Protein AF-A0A3Q8YEP8-F1 (afdb_monomer_lite)

Sequence (90 aa):
MQPQPPDLKRAATTLNDAELYWVLQNGIKMTGMPAFGPTHNQEELWAMVAFVRHLPKMSLAEYEKITEASEGGGHHQAEGEDHGSAASRK

Foldseek 3Di:
DADDDDDLLVVLVPDDLVRQLCCQQCPDPPHPTHHCVVVDDSVVSSVVSVCSNCVNVDDPVRVVVVVVVVVVDDDPPDDDDDDDDDDDDD

Secondary structure (DSSP, 8-state):
-PPPPPPHHHHHHHS-HHHHHHHHHH-BTTTTB---TTTS-HHHHHHHHHHHHHTTT--HHHHHHHHHTTTTS-----------------

Radius of gyration: 16.25 Å; chains: 1; bounding box: 44×26×48 Å

Structure (mmCIF, N/CA/C/O backbone):
data_AF-A0A3Q8YEP8-F1
#
_entry.id   AF-A0A3Q8YEP8-F1
#
loop_
_atom_site.group_PDB
_atom_site.id
_atom_site.type_symbol
_atom_site.label_atom_id
_atom_site.label_alt_id
_atom_site.label_comp_id
_atom_site.label_asym_id
_atom_site.label_entity_id
_atom_site.label_seq_id
_atom_site.pdbx_PDB_ins_code
_atom_site.Cartn_x
_atom_site.Cartn_y
_atom_site.Cartn_z
_atom_site.occupancy
_atom_site.B_iso_or_equiv
_atom_site.auth_seq_id
_atom_site.auth_comp_id
_atom_site.auth_asym_id
_atom_site.auth_atom_id
_atom_site.pdbx_PDB_model_num
ATOM 1 N N . MET A 1 1 ? -1.341 14.833 -21.576 1.00 70.12 1 MET A N 1
ATOM 2 C CA . MET A 1 1 ? -2.373 14.171 -20.747 1.00 70.12 1 MET A CA 1
ATOM 3 C C . MET A 1 1 ? -1.686 13.110 -19.908 1.00 70.12 1 MET A C 1
ATOM 5 O O . MET A 1 1 ? -0.979 12.299 -20.490 1.00 70.12 1 MET A O 1
ATOM 9 N N . GLN A 1 2 ? -1.844 13.139 -18.584 1.00 70.50 2 GLN A N 1
ATOM 10 C CA . GLN A 1 2 ? -1.409 12.045 -17.711 1.00 70.50 2 G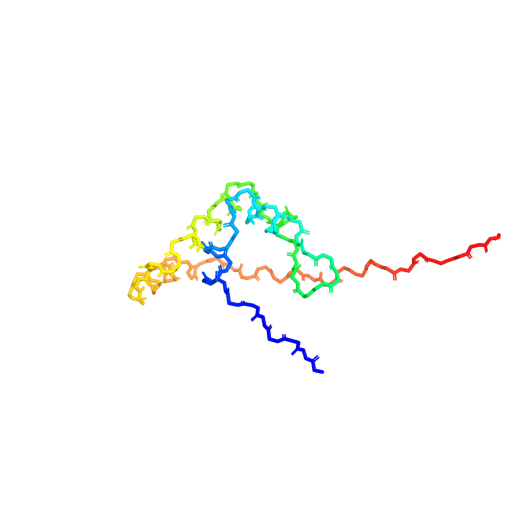LN A CA 1
ATOM 11 C C . GLN A 1 2 ? -2.601 11.105 -17.485 1.00 70.50 2 GLN A C 1
ATOM 13 O O . GLN A 1 2 ? -3.704 11.602 -17.238 1.00 70.50 2 GLN A O 1
ATOM 18 N N . PRO A 1 3 ? -2.428 9.780 -17.621 1.00 75.50 3 PRO A N 1
ATOM 19 C CA . PRO A 1 3 ? -3.490 8.842 -17.291 1.00 75.50 3 PRO A CA 1
ATOM 20 C C . PRO A 1 3 ? -3.814 8.939 -15.797 1.00 75.50 3 PRO A C 1
ATOM 22 O O . PRO A 1 3 ? -2.922 9.146 -14.975 1.00 75.50 3 PRO A O 1
ATOM 25 N N . GLN A 1 4 ? -5.093 8.800 -15.451 1.00 80.19 4 GLN A N 1
ATOM 26 C CA . GLN A 1 4 ? -5.514 8.757 -14.052 1.00 80.19 4 GLN A CA 1
ATOM 27 C C . GLN A 1 4 ? -4.890 7.532 -13.367 1.00 80.19 4 GLN A C 1
ATOM 29 O O . GLN A 1 4 ? -4.865 6.455 -13.978 1.00 80.19 4 GLN A O 1
ATOM 34 N N . PRO A 1 5 ? -4.391 7.668 -12.126 1.00 82.75 5 PRO A N 1
ATOM 35 C CA . PRO A 1 5 ? -3.870 6.532 -11.391 1.00 82.75 5 PRO A CA 1
ATOM 36 C C . PRO A 1 5 ? -4.982 5.498 -11.159 1.00 82.75 5 PRO A C 1
ATOM 38 O O . PRO A 1 5 ? -6.154 5.857 -10.995 1.00 82.75 5 PRO A O 1
ATOM 41 N N . PRO A 1 6 ? -4.636 4.204 -11.158 1.00 85.31 6 PRO A N 1
ATOM 42 C CA . PRO A 1 6 ? -5.592 3.151 -10.867 1.00 85.31 6 PRO A CA 1
ATOM 43 C C . PRO A 1 6 ? -6.088 3.241 -9.419 1.00 85.31 6 PRO A C 1
ATOM 45 O O . PRO A 1 6 ? -5.373 3.674 -8.517 1.00 85.31 6 PRO A O 1
ATOM 48 N N . ASP A 1 7 ? -7.319 2.784 -9.193 1.00 89.75 7 ASP A N 1
ATOM 49 C CA . ASP A 1 7 ? -7.895 2.700 -7.853 1.00 89.75 7 ASP A CA 1
ATOM 50 C C . ASP A 1 7 ? -7.167 1.634 -7.020 1.00 89.75 7 ASP A C 1
ATOM 52 O O . ASP A 1 7 ? -7.214 0.436 -7.320 1.00 89.75 7 ASP A O 1
ATOM 56 N N . LEU A 1 8 ? -6.521 2.073 -5.942 1.00 89.19 8 LEU A N 1
ATOM 57 C CA . LEU A 1 8 ? -5.763 1.208 -5.044 1.00 89.19 8 LEU A CA 1
ATOM 58 C C . LEU A 1 8 ? -6.651 0.171 -4.337 1.00 89.19 8 LEU A C 1
ATOM 60 O O . LEU A 1 8 ? -6.209 -0.951 -4.087 1.00 89.19 8 LEU A O 1
ATOM 64 N N . LYS A 1 9 ? -7.932 0.487 -4.093 1.00 90.38 9 LYS A N 1
ATOM 65 C CA . LYS A 1 9 ? -8.890 -0.470 -3.515 1.00 90.38 9 LYS A CA 1
ATOM 66 C C . LYS A 1 9 ? -9.161 -1.633 -4.463 1.00 90.38 9 LYS A C 1
ATOM 68 O O . LYS A 1 9 ? -9.369 -2.754 -4.008 1.00 90.38 9 LYS A O 1
ATOM 73 N N . ARG A 1 10 ? -9.120 -1.395 -5.779 1.00 91.25 10 ARG A N 1
ATOM 74 C CA . ARG A 1 10 ? -9.222 -2.474 -6.770 1.00 91.25 10 ARG A CA 1
ATOM 75 C C . ARG A 1 10 ? -7.991 -3.362 -6.736 1.00 91.25 10 ARG A C 1
ATOM 77 O O . ARG A 1 10 ? -8.155 -4.575 -6.636 1.00 91.25 10 ARG A O 1
ATOM 84 N N . ALA A 1 11 ? -6.794 -2.774 -6.726 1.00 88.44 11 ALA A N 1
ATOM 85 C CA . ALA A 1 11 ? -5.542 -3.528 -6.623 1.00 88.44 11 ALA A CA 1
ATOM 86 C C . ALA A 1 11 ? -5.528 -4.454 -5.391 1.00 88.44 11 ALA A C 1
ATOM 88 O O . ALA A 1 11 ? -5.156 -5.620 -5.503 1.00 88.44 11 ALA A O 1
ATOM 89 N N . ALA A 1 12 ? -6.055 -3.976 -4.258 1.00 90.38 12 ALA A N 1
ATOM 90 C CA . ALA A 1 12 ? -6.224 -4.744 -3.023 1.00 90.38 12 ALA A CA 1
ATOM 91 C C . ALA A 1 12 ? -7.176 -5.949 -3.125 1.00 90.38 12 ALA A C 1
ATOM 93 O O . ALA A 1 12 ? -7.204 -6.781 -2.220 1.00 90.38 12 ALA A O 1
ATOM 94 N N . THR A 1 13 ? -7.977 -6.050 -4.186 1.00 91.00 13 THR A N 1
ATOM 95 C CA . THR A 1 13 ? -8.892 -7.180 -4.427 1.00 91.00 13 THR A CA 1
ATOM 96 C C . THR A 1 13 ? -8.453 -8.067 -5.587 1.00 91.00 13 THR A C 1
ATOM 98 O O . THR A 1 13 ? -8.777 -9.249 -5.591 1.00 91.00 13 THR A O 1
ATOM 101 N N . THR A 1 14 ? -7.719 -7.521 -6.560 1.00 93.19 14 THR A N 1
ATOM 102 C CA . THR A 1 14 ? -7.323 -8.238 -7.780 1.00 93.19 14 THR A CA 1
ATOM 103 C C . THR A 1 14 ? -5.959 -8.902 -7.680 1.00 93.19 14 THR A C 1
ATOM 105 O O . THR A 1 14 ? -5.760 -9.943 -8.293 1.00 93.19 14 THR A O 1
ATOM 108 N N . LEU A 1 15 ? -5.022 -8.294 -6.949 1.00 93.88 15 LEU A N 1
ATOM 109 C CA . LEU A 1 15 ? -3.666 -8.815 -6.780 1.00 93.88 15 LEU A CA 1
ATOM 110 C C . LEU A 1 15 ? -3.580 -9.643 -5.501 1.00 93.88 15 LEU A C 1
ATOM 112 O O . LEU A 1 15 ? -4.300 -9.366 -4.539 1.00 93.88 15 LEU A O 1
ATOM 116 N N . ASN A 1 16 ? -2.698 -10.638 -5.461 1.00 95.75 16 ASN A N 1
ATOM 117 C CA . ASN A 1 16 ? -2.313 -11.361 -4.248 1.00 95.75 16 ASN A CA 1
ATOM 118 C C . ASN A 1 16 ? -1.194 -10.615 -3.477 1.00 95.75 16 ASN A C 1
ATOM 120 O O . ASN A 1 16 ? -0.690 -9.589 -3.928 1.00 95.75 16 ASN A O 1
ATOM 124 N N . ASP A 1 17 ? -0.858 -11.071 -2.268 1.00 96.38 17 ASP A N 1
ATOM 125 C CA . ASP A 1 17 ? 0.076 -10.355 -1.380 1.00 96.38 17 ASP A CA 1
ATOM 126 C C . ASP A 1 17 ? 1.498 -10.295 -1.938 1.00 96.38 17 ASP A C 1
ATOM 128 O O . ASP A 1 17 ? 2.158 -9.263 -1.846 1.00 96.38 17 ASP A O 1
ATOM 132 N N . ALA A 1 18 ? 1.947 -11.377 -2.575 1.00 96.12 18 ALA A N 1
ATOM 133 C CA . ALA A 1 18 ? 3.256 -11.429 -3.211 1.00 96.12 18 ALA A CA 1
ATOM 134 C C . ALA A 1 18 ? 3.321 -10.515 -4.444 1.00 96.12 18 ALA A C 1
ATOM 136 O O . ALA A 1 18 ? 4.344 -9.877 -4.682 1.00 96.12 18 ALA A O 1
ATOM 137 N N . GLU A 1 19 ? 2.230 -10.411 -5.206 1.00 96.00 19 GLU A N 1
ATOM 138 C CA . GLU A 1 19 ? 2.118 -9.478 -6.331 1.00 96.00 19 GLU A CA 1
ATOM 139 C C . GLU A 1 19 ? 2.150 -8.024 -5.856 1.00 96.00 19 GLU A C 1
ATOM 141 O O . GLU A 1 19 ? 2.899 -7.224 -6.413 1.00 96.00 19 GLU A O 1
ATOM 146 N N . LEU A 1 20 ? 1.402 -7.682 -4.800 1.00 95.25 20 LEU A N 1
ATOM 147 C CA . LEU A 1 20 ? 1.444 -6.346 -4.197 1.00 95.25 20 LEU A CA 1
ATOM 148 C C . LEU A 1 20 ? 2.851 -6.004 -3.699 1.00 95.25 20 LEU A C 1
ATOM 150 O O . LEU A 1 20 ? 3.362 -4.928 -4.007 1.00 95.25 20 LEU A O 1
ATOM 154 N N . TYR A 1 21 ? 3.498 -6.934 -2.994 1.00 96.56 21 TYR A N 1
ATOM 155 C CA . TYR A 1 21 ? 4.877 -6.766 -2.546 1.00 96.56 21 TYR A CA 1
ATOM 156 C C . TYR A 1 21 ? 5.823 -6.537 -3.729 1.00 96.56 21 TYR A C 1
ATOM 158 O O . TYR A 1 21 ? 6.630 -5.611 -3.711 1.00 96.56 21 TYR A O 1
ATOM 166 N N . TRP A 1 22 ? 5.713 -7.345 -4.787 1.00 96.06 22 TRP A N 1
ATOM 167 C CA . TRP A 1 22 ? 6.576 -7.232 -5.960 1.00 96.06 22 TRP A CA 1
ATOM 168 C C . TRP A 1 22 ? 6.418 -5.879 -6.663 1.00 96.06 22 TRP A C 1
ATOM 170 O O . TRP A 1 22 ? 7.422 -5.262 -7.022 1.00 96.06 22 TRP A O 1
ATOM 180 N N . VAL A 1 23 ? 5.177 -5.410 -6.811 1.00 95.00 23 VAL A N 1
ATOM 181 C CA . VAL A 1 23 ? 4.822 -4.108 -7.395 1.00 95.00 23 VAL A CA 1
ATOM 182 C C . VAL A 1 23 ? 5.417 -2.965 -6.567 1.00 95.00 23 VAL A C 1
ATOM 184 O O . VAL A 1 23 ? 6.064 -2.089 -7.136 1.00 95.00 23 VAL A O 1
ATOM 187 N N . LEU A 1 24 ? 5.279 -2.997 -5.237 1.00 94.69 24 LEU A N 1
ATOM 188 C CA . LEU A 1 24 ? 5.855 -1.984 -4.340 1.00 94.69 24 LEU A CA 1
ATOM 189 C C . LEU A 1 24 ? 7.390 -2.013 -4.356 1.00 94.69 24 LEU A C 1
ATOM 191 O O . LEU A 1 24 ? 8.034 -0.973 -4.439 1.00 94.69 24 LEU A O 1
ATOM 195 N N . GLN A 1 25 ? 7.992 -3.201 -4.337 1.00 95.94 25 GLN A N 1
ATOM 196 C CA . GLN A 1 25 ? 9.443 -3.376 -4.340 1.00 95.94 25 GLN A CA 1
ATOM 197 C C . GLN A 1 25 ? 10.088 -2.895 -5.649 1.00 95.94 25 GLN A C 1
ATOM 199 O O . GLN A 1 25 ? 11.157 -2.288 -5.605 1.00 95.94 25 GLN A O 1
ATOM 204 N N . ASN A 1 26 ? 9.483 -3.190 -6.806 1.00 95.19 26 ASN A N 1
ATOM 205 C CA . ASN A 1 26 ? 10.136 -3.053 -8.116 1.00 95.19 26 ASN A CA 1
ATOM 206 C C . ASN A 1 26 ? 9.577 -1.931 -8.994 1.00 95.19 26 ASN A C 1
ATOM 208 O O . ASN A 1 26 ? 10.216 -1.565 -9.983 1.00 95.19 26 ASN A O 1
ATOM 212 N N . GLY A 1 27 ? 8.398 -1.400 -8.679 1.00 93.19 27 GLY A N 1
ATOM 213 C CA . GLY A 1 27 ? 7.697 -0.511 -9.594 1.00 93.19 27 GLY A CA 1
ATOM 214 C C . GLY A 1 27 ? 7.147 -1.252 -10.824 1.00 93.19 27 GLY A C 1
ATOM 215 O O . GLY A 1 27 ? 7.256 -2.473 -10.957 1.00 93.19 27 GLY A O 1
ATOM 216 N N . ILE A 1 28 ? 6.575 -0.503 -11.772 1.00 91.31 28 ILE A N 1
ATOM 217 C CA . ILE A 1 28 ? 6.194 -1.027 -13.091 1.00 91.31 28 ILE A CA 1
ATOM 218 C C . ILE A 1 28 ? 6.865 -0.146 -14.141 1.00 91.31 28 ILE A C 1
ATOM 220 O O . ILE A 1 28 ? 6.558 1.039 -14.281 1.00 91.31 28 ILE A O 1
ATOM 224 N N . LYS A 1 29 ? 7.788 -0.738 -14.904 1.00 87.88 2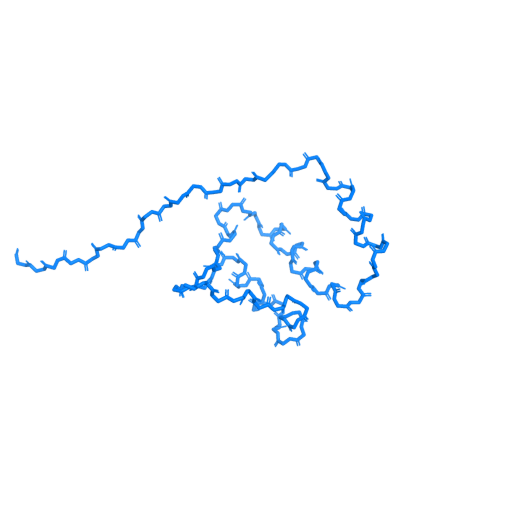9 LYS A N 1
ATOM 225 C CA . LYS A 1 29 ? 8.515 -0.043 -15.975 1.00 87.88 29 LYS A CA 1
ATOM 226 C C . LYS A 1 29 ? 7.552 0.580 -16.986 1.00 87.88 29 LYS A C 1
ATOM 228 O O . LYS A 1 29 ? 6.527 -0.011 -17.311 1.00 87.88 29 LYS A O 1
ATOM 233 N N . MET A 1 30 ? 7.928 1.741 -17.526 1.00 85.62 30 MET A N 1
ATOM 234 C CA . MET A 1 30 ? 7.134 2.504 -18.505 1.00 85.62 30 MET A CA 1
ATOM 235 C C . MET A 1 30 ? 5.765 2.972 -17.980 1.00 85.62 30 MET A C 1
ATOM 237 O O . MET A 1 30 ? 4.896 3.352 -18.763 1.00 85.62 30 MET A O 1
ATOM 241 N N . THR A 1 31 ? 5.580 2.978 -16.659 1.00 83.88 31 THR A N 1
ATOM 242 C CA . THR A 1 31 ? 4.430 3.593 -15.992 1.00 83.88 31 THR A CA 1
ATOM 243 C C . THR A 1 31 ? 4.904 4.715 -15.074 1.00 83.88 31 THR A C 1
ATOM 245 O O . THR A 1 31 ? 6.095 4.846 -14.805 1.00 83.88 31 THR A O 1
ATOM 248 N N . GLY A 1 32 ? 3.970 5.515 -14.561 1.00 85.31 32 GLY A N 1
ATOM 249 C CA . GLY A 1 32 ? 4.259 6.490 -13.506 1.00 85.31 32 GLY A CA 1
ATOM 250 C C . GLY A 1 32 ? 4.399 5.881 -12.105 1.00 85.31 32 GLY A C 1
ATOM 251 O O . GLY A 1 32 ? 4.343 6.629 -11.137 1.00 85.31 32 GLY A O 1
ATOM 252 N N . MET A 1 33 ? 4.504 4.552 -11.972 1.00 90.69 33 MET A N 1
ATOM 253 C CA . MET A 1 33 ? 4.556 3.861 -10.683 1.00 90.69 33 MET A CA 1
ATOM 254 C C . MET A 1 33 ? 6.014 3.529 -10.298 1.00 90.69 33 MET A C 1
ATOM 256 O O . MET A 1 33 ? 6.606 2.626 -10.904 1.00 90.69 33 MET A O 1
ATOM 260 N N . PRO A 1 34 ? 6.605 4.242 -9.318 1.00 92.31 34 PRO A N 1
ATOM 261 C CA . PRO A 1 34 ? 7.997 4.053 -8.913 1.00 92.31 34 PRO A CA 1
ATOM 262 C C . PRO A 1 34 ? 8.201 2.771 -8.097 1.00 92.31 34 PRO A C 1
ATOM 264 O O . PRO A 1 34 ? 7.251 2.161 -7.608 1.00 92.31 34 PRO A O 1
ATOM 267 N N . ALA A 1 35 ? 9.466 2.384 -7.935 1.00 93.75 35 ALA A N 1
ATOM 268 C CA . ALA A 1 35 ? 9.881 1.348 -6.998 1.00 93.75 35 ALA A CA 1
ATOM 269 C C . ALA A 1 35 ? 10.114 1.958 -5.608 1.00 93.75 35 ALA A C 1
ATOM 271 O O . ALA A 1 35 ? 10.849 2.936 -5.487 1.00 93.75 35 ALA A O 1
ATOM 272 N N . PHE A 1 36 ? 9.548 1.362 -4.562 1.00 94.88 36 PHE A N 1
ATOM 273 C CA . PHE A 1 36 ? 9.817 1.728 -3.163 1.00 94.88 36 PHE A CA 1
ATOM 274 C C . PHE A 1 36 ? 10.876 0.849 -2.505 1.00 94.88 36 PHE A C 1
ATOM 276 O O . PHE A 1 36 ? 11.367 1.172 -1.431 1.00 94.88 36 PHE A O 1
ATOM 283 N N . GLY A 1 37 ? 11.295 -0.216 -3.180 1.00 92.50 37 GLY A N 1
ATOM 284 C CA . GLY A 1 37 ? 12.392 -1.071 -2.753 1.00 92.50 37 GLY A CA 1
ATOM 285 C C . GLY A 1 37 ? 13.718 -0.384 -2.412 1.00 92.50 37 GLY A C 1
ATOM 286 O O . GLY A 1 37 ? 14.370 -0.808 -1.464 1.00 92.50 37 GLY A O 1
ATOM 287 N N . PRO A 1 38 ? 14.155 0.643 -3.166 1.00 93.56 38 PRO A N 1
ATOM 288 C CA . PRO A 1 38 ? 15.380 1.377 -2.845 1.00 93.56 38 PRO A CA 1
ATOM 289 C C . PRO A 1 38 ? 15.260 2.284 -1.613 1.00 93.56 38 PRO A C 1
ATOM 291 O O . PRO A 1 38 ? 16.278 2.653 -1.036 1.00 93.56 38 PRO A O 1
ATOM 294 N N . THR A 1 39 ? 14.039 2.672 -1.234 1.00 92.25 39 THR A N 1
ATOM 295 C CA . THR A 1 39 ? 13.783 3.657 -0.171 1.00 92.25 39 THR A CA 1
ATOM 296 C C . THR A 1 39 ? 13.234 3.047 1.114 1.00 92.25 39 THR A C 1
ATOM 298 O O . THR A 1 39 ? 13.336 3.690 2.153 1.00 92.25 39 THR A O 1
ATOM 301 N N . HIS A 1 40 ? 12.687 1.831 1.056 1.00 93.19 40 HIS A N 1
ATOM 302 C CA . HIS A 1 40 ? 12.042 1.154 2.179 1.00 93.19 40 HIS A CA 1
ATOM 303 C C . HIS A 1 40 ? 12.582 -0.263 2.354 1.00 93.19 40 HIS A C 1
ATOM 305 O O . HIS A 1 40 ? 12.879 -0.968 1.385 1.00 93.19 40 HIS A O 1
ATOM 311 N N . ASN A 1 41 ? 12.680 -0.699 3.605 1.00 94.94 41 ASN A N 1
ATOM 312 C CA . ASN A 1 41 ? 13.062 -2.062 3.941 1.00 94.94 41 ASN A CA 1
ATOM 313 C C . ASN A 1 41 ? 11.887 -3.046 3.746 1.00 94.94 41 ASN A C 1
ATOM 315 O O . ASN A 1 41 ? 10.741 -2.670 3.501 1.00 94.94 41 ASN A O 1
ATOM 319 N N . GLN A 1 42 ? 12.168 -4.345 3.856 1.00 93.38 42 GLN A N 1
ATOM 320 C CA . GLN A 1 42 ? 11.159 -5.388 3.650 1.00 93.38 42 GLN A CA 1
ATOM 321 C C . GLN A 1 42 ? 9.973 -5.287 4.626 1.00 93.38 42 GLN A C 1
ATOM 323 O O . GLN A 1 42 ? 8.840 -5.555 4.227 1.00 93.38 42 GLN A O 1
ATOM 328 N N . GLU A 1 43 ? 10.212 -4.922 5.885 1.00 95.62 43 GLU A N 1
ATOM 329 C CA . GLU A 1 43 ? 9.162 -4.812 6.905 1.00 95.62 43 GLU A CA 1
ATOM 330 C C . GLU A 1 43 ? 8.204 -3.658 6.585 1.00 95.62 43 GLU A C 1
ATOM 332 O O . GLU A 1 43 ? 6.986 -3.827 6.647 1.00 95.62 43 GLU A O 1
ATOM 337 N N . GLU A 1 44 ? 8.741 -2.519 6.148 1.00 94.50 44 GLU A N 1
ATOM 338 C CA . GLU A 1 44 ? 7.976 -1.359 5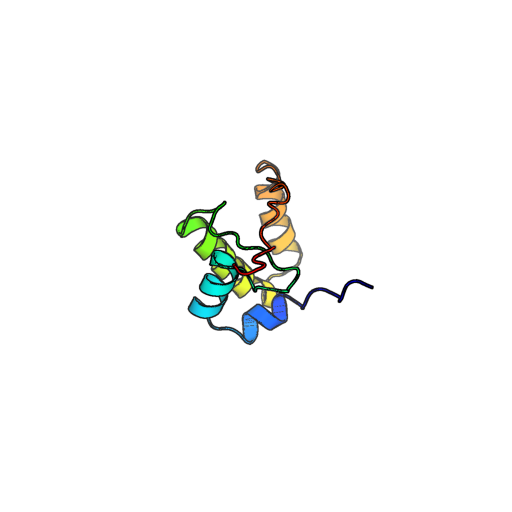.687 1.00 94.50 44 GLU A CA 1
ATOM 339 C C . GLU A 1 44 ? 7.153 -1.689 4.437 1.00 94.50 44 GLU A C 1
ATOM 341 O O . GLU A 1 44 ? 5.970 -1.354 4.365 1.00 94.50 44 GLU A O 1
ATOM 346 N N . LEU A 1 45 ? 7.730 -2.418 3.475 1.00 94.81 45 LEU A N 1
ATOM 347 C CA . LEU A 1 45 ? 7.001 -2.869 2.287 1.00 94.81 45 LEU A CA 1
ATOM 348 C C . LEU A 1 45 ? 5.847 -3.813 2.651 1.00 94.81 45 LEU A C 1
ATOM 350 O O . LEU A 1 45 ? 4.747 -3.678 2.113 1.00 94.81 45 LEU A O 1
ATOM 354 N N . TRP A 1 46 ? 6.049 -4.736 3.592 1.00 96.81 46 TRP A N 1
ATOM 355 C CA . TRP A 1 46 ? 4.969 -5.594 4.089 1.00 96.81 46 TRP A CA 1
ATOM 356 C C . TRP A 1 46 ? 3.901 -4.816 4.863 1.00 96.81 46 TRP A C 1
ATOM 358 O O . TRP A 1 46 ? 2.714 -5.116 4.715 1.00 96.81 46 TRP A O 1
ATOM 368 N N . ALA A 1 47 ? 4.283 -3.788 5.625 1.00 95.31 47 ALA A N 1
ATOM 369 C CA . ALA A 1 47 ? 3.331 -2.888 6.272 1.00 95.31 47 ALA A CA 1
ATOM 370 C C . ALA A 1 47 ? 2.469 -2.141 5.237 1.00 95.31 47 ALA A C 1
ATOM 372 O O . ALA A 1 47 ? 1.251 -2.045 5.406 1.00 95.31 47 ALA A O 1
ATOM 373 N N . MET A 1 48 ? 3.059 -1.705 4.118 1.00 94.56 48 MET A N 1
ATOM 374 C CA . MET A 1 48 ? 2.311 -1.131 2.993 1.00 94.56 48 MET A CA 1
ATOM 375 C C . MET A 1 48 ? 1.351 -2.148 2.362 1.00 94.56 48 MET A C 1
ATOM 377 O O . MET A 1 48 ? 0.195 -1.810 2.109 1.00 94.56 48 MET A O 1
ATOM 381 N N . VAL A 1 49 ? 1.776 -3.400 2.147 1.00 95.44 49 VAL A N 1
ATOM 382 C CA . VAL A 1 49 ? 0.887 -4.469 1.644 1.00 95.44 49 VAL A CA 1
ATOM 383 C C . VAL A 1 49 ? -0.304 -4.672 2.585 1.00 95.44 49 VAL A C 1
ATOM 385 O O . VAL A 1 49 ? -1.450 -4.708 2.130 1.00 95.44 49 VAL A O 1
ATOM 388 N N . ALA A 1 50 ? -0.055 -4.750 3.894 1.00 94.75 50 ALA A N 1
ATOM 389 C CA . ALA A 1 50 ? -1.101 -4.905 4.902 1.00 94.75 50 ALA A CA 1
ATOM 390 C C . ALA A 1 50 ? -2.079 -3.719 4.904 1.00 94.75 50 ALA A C 1
ATOM 392 O O . ALA A 1 50 ? -3.296 -3.917 4.952 1.00 94.75 50 ALA A O 1
ATOM 393 N N . PHE A 1 51 ? -1.567 -2.493 4.774 1.00 94.06 51 PHE A N 1
ATOM 394 C CA . PHE A 1 51 ? -2.391 -1.295 4.645 1.00 94.06 51 PHE A CA 1
ATOM 395 C C . PHE A 1 51 ? -3.279 -1.343 3.395 1.00 94.06 51 PHE A C 1
ATOM 397 O O . PHE A 1 51 ? -4.498 -1.184 3.497 1.00 94.06 51 PHE A O 1
ATOM 404 N N . VAL A 1 52 ? -2.699 -1.638 2.224 1.00 93.75 52 VAL A N 1
ATOM 405 C CA . VAL A 1 52 ? -3.442 -1.762 0.959 1.00 93.75 52 VAL A CA 1
ATOM 406 C C . VAL 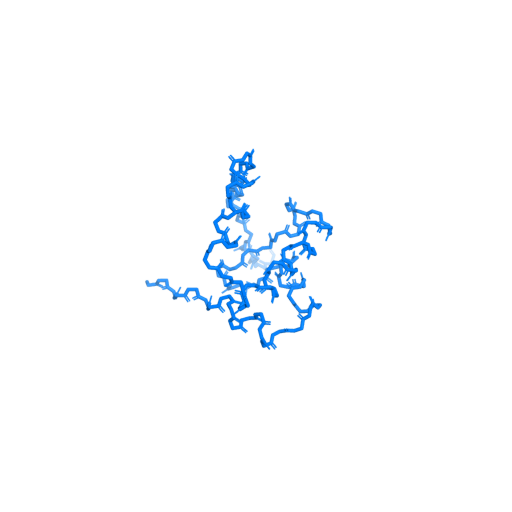A 1 52 ? -4.543 -2.813 1.084 1.00 93.75 52 VAL A C 1
ATOM 408 O O . VAL A 1 52 ? -5.659 -2.586 0.623 1.00 93.75 52 VAL A O 1
ATOM 411 N N . ARG A 1 53 ? -4.279 -3.932 1.766 1.00 93.81 53 ARG A N 1
ATOM 412 C CA . ARG A 1 53 ? -5.274 -4.985 2.013 1.00 93.81 53 ARG A CA 1
ATOM 413 C C . ARG A 1 53 ? -6.424 -4.578 2.905 1.00 93.81 53 ARG A C 1
ATOM 415 O O . ARG A 1 53 ? -7.549 -5.037 2.691 1.00 93.81 53 ARG A O 1
ATOM 422 N N . HIS A 1 54 ? -6.150 -3.761 3.908 1.00 92.88 54 HIS A N 1
ATOM 423 C CA . HIS A 1 54 ? -7.170 -3.310 4.841 1.00 92.88 54 HIS A CA 1
ATOM 424 C C . HIS A 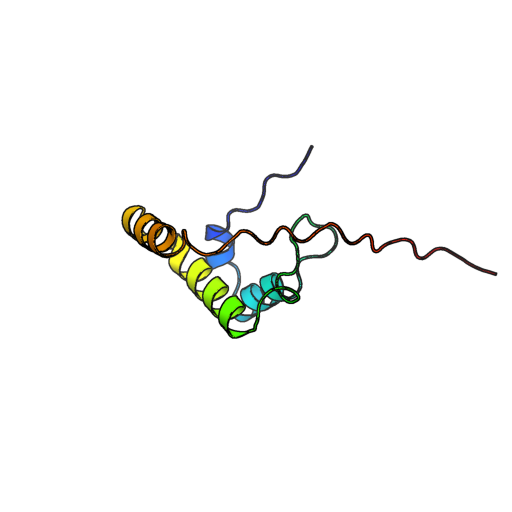1 54 ? -8.020 -2.173 4.258 1.00 92.88 54 HIS A C 1
ATOM 426 O O . HIS A 1 54 ? -9.208 -2.063 4.562 1.00 92.88 54 HIS A O 1
ATOM 432 N N . LEU A 1 55 ? -7.459 -1.391 3.331 1.00 93.12 55 LEU A N 1
ATOM 433 C CA . LEU A 1 55 ? -8.076 -0.201 2.737 1.00 93.12 55 LEU A CA 1
ATOM 434 C C . LEU A 1 55 ? -9.528 -0.374 2.229 1.00 93.12 55 LEU A C 1
ATOM 436 O O . LEU A 1 55 ? -10.335 0.525 2.468 1.00 93.12 55 LEU A O 1
ATOM 440 N N . PRO A 1 56 ? -9.934 -1.472 1.552 1.00 92.25 56 PRO A N 1
ATOM 441 C CA . PRO A 1 56 ? -11.322 -1.635 1.102 1.00 92.25 56 PRO A CA 1
ATOM 442 C C . PRO A 1 56 ? -12.334 -1.820 2.240 1.00 92.25 56 PRO A C 1
ATOM 444 O O . PRO A 1 56 ? -13.526 -1.609 2.030 1.00 92.25 56 PRO A O 1
ATOM 447 N N . LYS A 1 57 ? -11.872 -2.250 3.420 1.00 91.75 57 LYS A N 1
ATOM 448 C CA . LYS A 1 57 ? -12.695 -2.519 4.610 1.00 91.75 57 LYS A CA 1
ATOM 449 C C . LYS A 1 57 ? -12.622 -1.391 5.641 1.00 91.75 57 LYS A C 1
ATOM 451 O O . LYS A 1 57 ? -13.443 -1.352 6.552 1.00 91.75 57 LYS A O 1
ATOM 456 N N . MET A 1 58 ? -11.642 -0.504 5.495 1.00 92.56 58 MET A N 1
ATOM 457 C CA . MET A 1 58 ? -11.356 0.583 6.418 1.00 92.56 58 MET A CA 1
ATOM 458 C C . MET A 1 58 ? -12.443 1.663 6.370 1.00 92.56 58 MET A C 1
ATOM 460 O O . MET A 1 58 ? -12.895 2.078 5.298 1.00 92.56 58 MET A O 1
ATOM 464 N N . SER A 1 59 ? -12.849 2.134 7.549 1.00 92.75 59 SER A N 1
ATOM 465 C CA . SER A 1 59 ? -13.736 3.296 7.680 1.00 92.75 59 SER A CA 1
ATOM 466 C C . SER A 1 59 ? -12.953 4.611 7.593 1.00 92.75 59 SER A C 1
ATOM 468 O O . SER A 1 59 ? -11.749 4.634 7.836 1.00 92.75 59 SER A O 1
ATOM 470 N N . LEU A 1 60 ? -13.631 5.725 7.295 1.00 89.69 60 LEU A N 1
ATOM 471 C CA . LEU A 1 60 ? -12.978 7.040 7.245 1.00 89.69 60 LEU A CA 1
ATOM 472 C C . LEU A 1 60 ? -12.303 7.402 8.579 1.00 89.69 60 LEU A C 1
ATOM 474 O O . LEU A 1 60 ? -11.145 7.795 8.580 1.00 89.69 60 LEU A O 1
ATOM 478 N N . ALA A 1 61 ? -12.983 7.171 9.705 1.00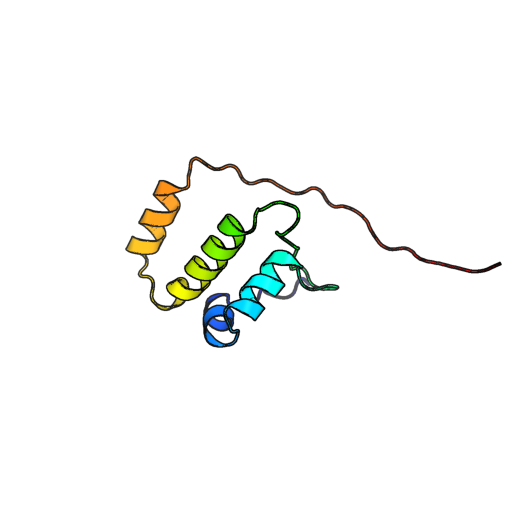 91.19 61 ALA A N 1
ATOM 479 C CA . ALA A 1 61 ? -12.440 7.457 11.034 1.00 91.19 61 ALA A CA 1
ATOM 480 C C . ALA A 1 61 ? -11.191 6.616 11.367 1.00 91.19 61 ALA A C 1
ATOM 482 O O . ALA A 1 61 ? -10.286 7.065 12.065 1.00 91.19 61 ALA A O 1
ATOM 483 N N . GLU A 1 62 ? -11.132 5.375 10.877 1.00 89.31 62 GLU A N 1
ATOM 484 C CA . GLU A 1 62 ? -9.958 4.516 11.052 1.00 89.31 62 GLU A CA 1
ATOM 485 C C . GLU A 1 62 ? -8.777 4.989 10.199 1.00 89.31 62 GLU A C 1
ATOM 487 O O . GLU A 1 62 ? -7.645 5.000 10.680 1.00 89.31 62 GLU A O 1
ATOM 492 N N . TYR A 1 63 ? -9.046 5.430 8.968 1.00 89.56 63 TYR A N 1
ATOM 493 C CA . TYR A 1 63 ? -8.043 6.041 8.100 1.00 89.56 63 TYR A CA 1
ATOM 494 C C . TYR A 1 63 ? -7.459 7.311 8.730 1.00 89.56 63 TYR A C 1
ATOM 496 O O . TYR A 1 63 ? -6.240 7.422 8.838 1.00 89.56 63 TYR A O 1
ATOM 504 N N . GLU A 1 64 ? -8.321 8.214 9.211 1.00 89.81 64 GLU A N 1
ATOM 505 C CA . GLU A 1 64 ? -7.924 9.460 9.881 1.00 89.81 64 GLU A CA 1
ATOM 506 C C . GLU A 1 64 ? -7.000 9.182 11.071 1.00 89.81 64 GLU A C 1
ATOM 508 O O . GLU A 1 64 ? -5.909 9.745 11.156 1.00 89.81 64 GLU A O 1
ATOM 513 N N . LYS A 1 65 ? -7.362 8.214 11.921 1.00 89.50 65 LYS A N 1
ATOM 514 C CA . LYS A 1 65 ? -6.546 7.813 13.073 1.00 89.50 65 LYS A CA 1
ATOM 515 C C . LYS A 1 65 ? -5.150 7.317 12.678 1.00 89.50 65 LYS A C 1
ATOM 517 O O . LYS A 1 65 ? -4.178 7.586 13.383 1.00 89.50 65 LYS A O 1
ATOM 522 N N . ILE A 1 66 ? -5.042 6.556 11.588 1.00 86.06 66 ILE A N 1
ATOM 523 C CA . ILE A 1 66 ? -3.748 6.065 11.091 1.00 86.06 66 ILE A CA 1
ATOM 524 C C . ILE A 1 66 ? -2.922 7.235 10.549 1.00 86.06 66 ILE A C 1
ATOM 526 O O . ILE A 1 66 ? -1.729 7.316 10.836 1.00 86.06 66 ILE A O 1
ATOM 530 N N . THR A 1 67 ? -3.538 8.160 9.810 1.00 84.44 67 THR A N 1
ATOM 531 C CA . THR A 1 67 ? -2.831 9.318 9.250 1.00 84.44 67 THR A CA 1
ATOM 532 C C . THR A 1 67 ? -2.372 10.306 10.319 1.00 84.44 67 THR A C 1
ATOM 534 O O . THR A 1 67 ? -1.221 10.723 10.268 1.00 84.44 67 THR A O 1
ATOM 537 N N . GLU A 1 68 ? -3.194 10.594 11.332 1.00 82.88 68 GLU A N 1
ATOM 538 C CA . GLU A 1 68 ? -2.833 11.451 12.475 1.00 82.88 68 GLU A CA 1
ATOM 539 C C . GLU A 1 68 ? -1.656 10.869 13.269 1.00 82.88 68 GLU A C 1
ATOM 541 O O . GLU A 1 68 ? -0.738 11.584 13.665 1.00 82.88 68 GLU A O 1
ATOM 546 N N . ALA A 1 69 ? -1.628 9.544 13.451 1.00 72.44 69 ALA A N 1
ATOM 547 C CA . ALA A 1 69 ? -0.499 8.862 14.081 1.00 72.44 69 ALA A CA 1
ATOM 548 C C . ALA A 1 69 ? 0.801 8.942 13.250 1.00 72.44 69 ALA A C 1
ATOM 550 O O . ALA A 1 69 ? 1.880 8.680 13.782 1.00 72.44 69 ALA A O 1
ATOM 551 N N . SER A 1 70 ? 0.704 9.296 11.964 1.00 67.06 70 SER A N 1
ATOM 552 C CA . SER A 1 70 ? 1.801 9.279 10.990 1.00 67.06 70 SER A CA 1
ATOM 553 C C . SER A 1 70 ? 2.382 10.666 10.671 1.00 67.06 70 SER A C 1
ATOM 555 O O . SER A 1 70 ? 3.430 10.733 10.032 1.00 67.06 70 SER A O 1
ATOM 557 N N . GLU A 1 71 ? 1.774 11.772 11.130 1.00 59.12 71 GLU A N 1
ATOM 558 C CA . GLU A 1 71 ? 2.162 13.163 10.790 1.00 59.12 71 GLU A CA 1
ATOM 559 C C . GLU A 1 71 ? 3.572 13.599 11.274 1.00 59.12 71 GLU A C 1
ATOM 561 O O . GLU A 1 71 ? 3.963 14.755 11.117 1.00 59.12 71 GLU A O 1
ATOM 566 N N . GLY A 1 72 ? 4.381 12.682 11.818 1.00 53.00 72 GLY A N 1
ATOM 567 C CA . GLY A 1 72 ? 5.796 12.891 12.153 1.00 53.00 72 GLY A CA 1
ATOM 568 C C . GLY A 1 72 ? 6.820 12.347 11.138 1.00 53.00 72 GLY A C 1
ATOM 569 O O . GLY A 1 72 ? 8.015 12.566 11.332 1.00 53.00 72 GLY A O 1
ATOM 570 N N . GLY A 1 73 ? 6.405 11.629 10.084 1.00 48.53 73 GLY A N 1
ATOM 571 C CA . GLY A 1 73 ? 7.305 10.975 9.118 1.00 48.53 73 GLY A CA 1
ATOM 572 C C . GLY A 1 73 ? 7.352 11.684 7.760 1.00 48.53 73 GLY A C 1
ATOM 573 O O . GLY A 1 73 ? 6.423 11.574 6.967 1.00 48.53 73 GLY A O 1
ATOM 574 N N . GLY A 1 74 ? 8.430 12.425 7.494 1.00 43.22 74 GLY A N 1
ATOM 575 C CA . GLY A 1 74 ? 8.592 13.272 6.308 1.00 43.22 74 GLY A CA 1
ATOM 576 C C . GLY A 1 74 ? 8.514 12.544 4.959 1.00 43.22 74 GLY A C 1
ATOM 577 O O . GLY A 1 74 ? 9.036 11.448 4.774 1.00 43.22 74 GLY A O 1
ATOM 578 N N . HIS A 1 75 ? 7.901 13.217 3.983 1.00 42.88 75 HIS A N 1
ATOM 579 C CA . HIS A 1 75 ? 7.859 12.811 2.583 1.00 42.88 75 HIS A CA 1
ATOM 580 C C . HIS A 1 75 ? 9.277 12.855 1.983 1.00 42.88 75 HIS A C 1
ATOM 582 O O . HIS A 1 75 ? 9.773 13.926 1.631 1.00 42.88 75 HIS A O 1
ATOM 588 N N . HIS A 1 76 ? 9.938 11.704 1.843 1.00 40.81 76 HIS A N 1
ATOM 589 C CA . HIS A 1 76 ? 11.142 11.590 1.019 1.00 40.81 76 HIS A CA 1
ATOM 590 C C . HIS A 1 76 ? 10.754 11.668 -0.461 1.00 40.81 76 HIS A C 1
ATOM 592 O O . HIS A 1 76 ? 10.336 10.695 -1.089 1.00 40.81 76 HIS A O 1
ATOM 598 N N . GLN A 1 77 ? 10.881 12.875 -1.008 1.00 35.22 77 GLN A N 1
ATOM 599 C CA . GLN A 1 77 ? 10.894 13.140 -2.437 1.00 35.22 77 GLN A CA 1
ATOM 600 C C . GLN A 1 77 ? 12.177 12.533 -3.022 1.00 35.22 77 GLN A C 1
ATOM 602 O O . GLN A 1 77 ? 13.250 13.111 -2.898 1.00 35.22 77 GLN A O 1
ATOM 607 N N . ALA A 1 78 ? 12.075 11.343 -3.618 1.00 39.47 78 ALA A N 1
ATOM 608 C CA . ALA A 1 78 ? 13.158 10.780 -4.415 1.00 39.47 78 ALA A CA 1
ATOM 609 C C . ALA A 1 78 ? 13.267 11.576 -5.723 1.00 39.47 78 ALA A C 1
ATOM 611 O O . ALA A 1 78 ? 12.326 11.642 -6.520 1.00 39.47 78 ALA A O 1
ATOM 612 N N . GLU A 1 79 ? 14.405 12.242 -5.873 1.00 33.41 79 GLU A N 1
ATOM 613 C CA . GLU A 1 79 ? 14.807 13.035 -7.024 1.00 33.41 79 GLU A CA 1
ATOM 614 C C . GLU A 1 79 ? 14.915 12.146 -8.274 1.00 33.41 79 GLU A C 1
ATOM 616 O O . GLU A 1 79 ? 15.233 10.961 -8.196 1.00 33.41 79 GLU A O 1
ATOM 621 N N . GLY A 1 80 ? 14.575 12.703 -9.438 1.00 44.56 80 GLY A N 1
ATOM 622 C CA . GLY A 1 80 ? 14.527 11.964 -10.696 1.00 44.56 80 GLY A CA 1
ATOM 623 C C . GLY A 1 80 ? 15.904 11.476 -11.144 1.00 44.56 80 GLY A C 1
ATOM 624 O O . GLY A 1 80 ? 16.721 12.270 -11.602 1.00 44.56 80 GLY A O 1
ATOM 625 N N . GLU A 1 81 ? 16.122 10.165 -11.087 1.00 35.22 81 GLU A N 1
ATOM 626 C CA . GLU A 1 81 ? 17.269 9.502 -11.706 1.00 35.22 81 GLU A CA 1
ATOM 627 C C . GLU A 1 81 ? 16.923 9.082 -13.145 1.00 35.22 81 GLU A C 1
ATOM 629 O O . GLU A 1 81 ? 16.201 8.117 -13.411 1.00 35.22 81 GLU A O 1
ATOM 634 N N . ASP A 1 82 ? 17.439 9.885 -14.077 1.00 43.09 82 ASP A N 1
ATOM 635 C CA . ASP A 1 82 ? 17.540 9.633 -15.512 1.00 43.09 82 ASP A CA 1
ATOM 636 C C . ASP A 1 82 ? 18.285 8.316 -15.785 1.00 43.09 82 ASP A C 1
ATOM 638 O O . ASP A 1 82 ? 19.495 8.206 -15.597 1.00 43.09 82 ASP A O 1
ATOM 642 N N . HIS A 1 83 ? 17.562 7.305 -16.265 1.00 38.19 83 HIS A N 1
ATOM 643 C CA . HIS A 1 83 ? 18.158 6.091 -16.814 1.00 38.19 83 HIS A CA 1
ATOM 644 C C . HIS A 1 83 ? 17.469 5.710 -18.121 1.00 38.19 83 HIS A C 1
ATOM 646 O O . HIS A 1 83 ? 16.514 4.929 -18.141 1.00 38.19 83 HIS A O 1
ATOM 652 N N . GLY A 1 84 ? 17.995 6.208 -19.242 1.00 34.31 84 GLY A N 1
ATOM 653 C CA . GLY A 1 84 ? 17.652 5.637 -20.539 1.00 34.31 84 GLY A CA 1
ATOM 654 C C . GLY A 1 84 ? 18.166 6.374 -21.766 1.00 34.31 84 GLY A C 1
ATOM 655 O O . GLY A 1 84 ? 17.382 6.995 -22.472 1.00 34.31 84 GLY A O 1
ATOM 656 N N . SER A 1 85 ? 19.429 6.158 -22.141 1.00 30.02 85 SER A N 1
ATOM 657 C CA . SER A 1 85 ? 19.741 6.035 -23.570 1.00 30.02 85 SER A CA 1
ATOM 658 C C . SER A 1 85 ? 20.885 5.054 -23.809 1.00 30.02 85 SER A C 1
ATOM 660 O O . SER A 1 85 ? 22.062 5.402 -23.831 1.00 30.02 85 SER A O 1
ATOM 662 N N . ALA A 1 86 ? 20.507 3.790 -24.000 1.00 44.88 86 ALA A N 1
ATOM 663 C CA . ALA A 1 86 ? 21.317 2.834 -24.733 1.00 44.88 86 ALA A CA 1
ATOM 664 C C . ALA A 1 86 ? 21.120 3.089 -26.238 1.00 44.88 86 ALA A C 1
ATOM 666 O O . ALA A 1 86 ? 20.118 2.689 -26.828 1.00 44.88 86 ALA A O 1
ATOM 667 N N . ALA A 1 87 ? 22.094 3.744 -26.859 1.00 36.78 87 ALA A N 1
ATOM 668 C CA . ALA A 1 87 ? 22.315 3.796 -28.302 1.00 36.78 87 ALA A CA 1
ATOM 669 C C . ALA A 1 87 ? 23.816 4.059 -28.499 1.00 36.78 87 ALA A C 1
ATOM 671 O O . ALA A 1 87 ? 24.397 4.827 -27.751 1.00 36.78 87 ALA A O 1
ATOM 672 N N . SER A 1 88 ? 24.553 3.536 -29.465 1.00 33.94 88 SER A N 1
ATOM 673 C CA . SER A 1 88 ? 24.353 2.553 -30.518 1.00 33.94 88 SER A CA 1
ATOM 674 C C . SER A 1 88 ? 25.730 2.475 -31.190 1.00 33.94 88 SER A C 1
ATOM 676 O O . SER A 1 88 ? 26.254 3.518 -31.548 1.00 33.94 88 SER A O 1
ATOM 678 N N . ARG A 1 89 ? 26.235 1.260 -31.428 1.00 36.22 89 ARG A N 1
ATOM 679 C CA . ARG A 1 89 ? 27.125 0.853 -32.538 1.00 36.22 89 ARG A CA 1
ATOM 680 C C . ARG A 1 89 ? 28.432 1.620 -32.853 1.00 36.22 89 ARG A C 1
ATOM 682 O O . ARG A 1 89 ? 28.412 2.797 -33.185 1.00 36.22 89 ARG A O 1
ATOM 689 N N . LYS A 1 90 ? 29.427 0.754 -33.110 1.00 38.69 90 LYS A N 1
ATOM 690 C CA . LYS A 1 90 ? 30.651 0.861 -33.932 1.00 38.69 90 LYS A CA 1
ATOM 691 C C . LYS A 1 90 ? 31.904 1.393 -33.255 1.00 38.69 90 LYS A C 1
ATOM 693 O O . LYS A 1 90 ? 31.872 2.510 -32.715 1.00 38.69 90 LYS A O 1
#

pLDDT: mean 79.28, std 21.73, range [30.02, 96.81]